Protein AF-A0A9W7LZ46-F1 (afdb_monomer)

Mean predicted aligned error: 5.39 Å

Radius of gyration: 17.68 Å; Cα contacts (8 Å, |Δi|>4): 78; chains: 1; bounding box: 41×28×46 Å

Sequence (109 aa):
MVSLFNDMMHKEIEVYVDDMIAKSQNEGGHIQNLRKLFQRLRKYQLKLNPAKCTFAVTSGKLLGFVASKRGIDIDPDKVKAIQNFPPPQTQKEVRGFLGRLNYISRFIS

Organism: Hibiscus trionum (NCBI:txid183268)

Structure (mmCIF, N/CA/C/O backbone):
data_AF-A0A9W7LZ46-F1
#
_entry.id   AF-A0A9W7LZ46-F1
#
loop_
_atom_site.group_PDB
_atom_site.id
_atom_site.type_symbol
_atom_site.label_atom_id
_atom_site.label_alt_id
_atom_site.label_comp_id
_atom_site.label_asym_id
_atom_site.label_entity_id
_atom_site.label_seq_id
_atom_site.pdbx_PDB_ins_code
_atom_site.Cartn_x
_atom_site.Cartn_y
_atom_site.Cartn_z
_atom_site.occupancy
_atom_site.B_iso_or_equiv
_atom_site.auth_seq_id
_atom_site.auth_comp_id
_atom_site.auth_asym_id
_atom_site.auth_atom_id
_atom_site.pdbx_PDB_model_num
ATOM 1 N N . MET A 1 1 ? -7.179 15.473 1.087 1.00 61.09 1 MET A N 1
ATOM 2 C CA . MET A 1 1 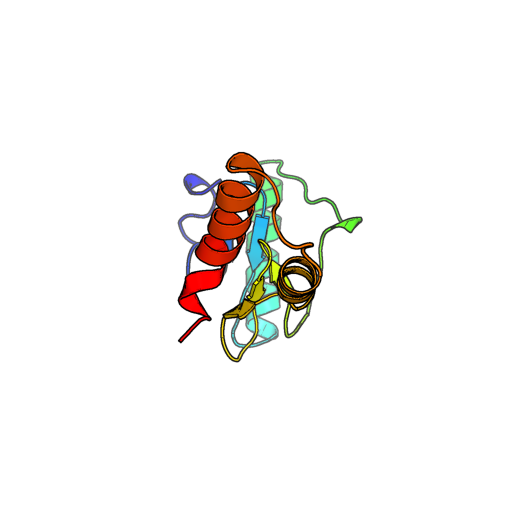? -7.384 14.205 1.825 1.00 61.09 1 MET A CA 1
ATOM 3 C C . MET A 1 1 ? -6.569 14.133 3.117 1.00 61.09 1 MET A C 1
ATOM 5 O O . MET A 1 1 ? -7.154 13.842 4.148 1.00 61.09 1 MET A O 1
ATOM 9 N N . VAL A 1 2 ? -5.276 14.485 3.102 1.00 62.06 2 VAL A N 1
ATOM 10 C CA . VAL A 1 2 ? -4.391 14.487 4.291 1.00 62.06 2 VAL A CA 1
ATOM 11 C C . VAL A 1 2 ? -4.959 15.269 5.491 1.00 62.06 2 VAL A C 1
ATOM 13 O O . VAL A 1 2 ? -4.984 14.752 6.601 1.00 62.06 2 VAL A O 1
ATOM 16 N N . SER A 1 3 ? -5.525 16.463 5.278 1.00 74.50 3 SER A N 1
ATOM 17 C CA . SER A 1 3 ? -6.151 17.256 6.352 1.00 74.50 3 SER A CA 1
ATOM 18 C C . SER A 1 3 ? -7.427 16.636 6.941 1.00 74.50 3 SER A C 1
ATOM 20 O O . SER A 1 3 ? -7.770 16.913 8.085 1.00 74.50 3 SER A O 1
ATOM 22 N N . LEU A 1 4 ? -8.129 15.782 6.185 1.00 81.25 4 LEU A N 1
ATOM 23 C CA . LEU A 1 4 ? -9.404 15.177 6.594 1.00 81.25 4 LEU A CA 1
ATOM 24 C C . LEU A 1 4 ? -9.220 13.999 7.552 1.00 81.25 4 LEU A C 1
ATOM 26 O O . LEU A 1 4 ? -10.145 13.674 8.297 1.00 81.25 4 LEU A O 1
ATOM 30 N N . PHE A 1 5 ? -8.050 13.363 7.511 1.00 85.25 5 PHE A N 1
ATOM 31 C CA . PHE A 1 5 ? -7.736 12.158 8.273 1.00 85.25 5 PHE A CA 1
ATOM 32 C C . PHE A 1 5 ? -6.458 12.294 9.105 1.00 85.25 5 PHE A C 1
ATOM 34 O O . PHE A 1 5 ? -5.893 11.289 9.526 1.00 85.25 5 PHE A O 1
ATOM 41 N N . ASN A 1 6 ? -5.986 13.518 9.342 1.00 85.69 6 ASN A N 1
ATOM 42 C CA . ASN A 1 6 ? -4.712 13.775 10.015 1.00 85.69 6 ASN A CA 1
ATOM 43 C C . ASN A 1 6 ? -4.596 13.082 11.388 1.00 85.69 6 ASN A C 1
ATOM 45 O O . ASN A 1 6 ? -3.527 12.618 11.765 1.00 85.69 6 ASN A O 1
ATOM 49 N N . ASP A 1 7 ? -5.708 12.956 12.116 1.00 89.56 7 ASP A N 1
ATOM 50 C CA . ASP A 1 7 ? -5.783 12.271 13.409 1.00 89.56 7 ASP A CA 1
ATOM 51 C C . ASP A 1 7 ? -5.627 10.741 13.315 1.00 89.56 7 ASP A C 1
ATOM 53 O O . ASP A 1 7 ? -5.173 10.107 14.272 1.00 89.56 7 ASP A O 1
ATOM 57 N N . MET A 1 8 ? -5.972 10.162 12.161 1.00 90.44 8 MET A N 1
ATOM 58 C CA . MET A 1 8 ? -5.953 8.720 11.884 1.00 90.44 8 MET A CA 1
ATOM 59 C C . MET A 1 8 ? -4.726 8.280 11.066 1.00 90.44 8 MET A C 1
ATOM 61 O O . MET A 1 8 ? -4.376 7.095 11.074 1.00 90.44 8 MET A O 1
ATOM 65 N N . MET A 1 9 ? -4.089 9.214 10.353 1.00 89.44 9 MET A N 1
ATOM 66 C CA . MET A 1 9 ? -2.936 8.958 9.488 1.00 89.44 9 MET A CA 1
ATOM 67 C C . MET A 1 9 ? -1.772 8.336 10.260 1.00 89.44 9 MET A C 1
ATOM 69 O O . MET A 1 9 ? -1.518 8.672 11.417 1.00 89.44 9 MET A O 1
ATOM 73 N N . HIS A 1 10 ? -1.078 7.402 9.613 1.00 87.19 10 HIS A N 1
ATOM 74 C CA . HIS A 1 10 ? 0.057 6.633 10.136 1.00 87.19 10 HIS A CA 1
ATOM 75 C C . HIS A 1 10 ? -0.242 5.729 11.345 1.00 87.19 10 HIS A C 1
ATOM 77 O O . HIS A 1 10 ? 0.584 4.888 11.703 1.00 87.19 10 HIS A O 1
ATOM 83 N N . LYS A 1 11 ? -1.435 5.836 11.943 1.00 89.25 11 LYS A N 1
ATOM 84 C CA . LYS A 1 11 ? -1.905 5.001 13.056 1.00 89.25 11 LYS A CA 1
ATOM 85 C C . LYS A 1 11 ? -2.868 3.928 12.562 1.00 89.25 11 LYS A C 1
ATOM 87 O O . LYS A 1 11 ? -2.569 2.739 12.605 1.00 89.25 11 LYS A O 1
ATOM 92 N N . GLU A 1 12 ? -4.023 4.372 12.077 1.00 90.12 12 GLU A N 1
ATOM 93 C CA . GLU A 1 12 ? -5.153 3.526 11.687 1.00 90.12 12 GLU A CA 1
ATOM 94 C C . GLU A 1 12 ? -5.266 3.442 10.163 1.00 90.12 12 GLU A C 1
ATOM 96 O O . GLU A 1 12 ? -5.711 2.424 9.629 1.00 90.12 12 GLU A O 1
ATOM 101 N N . ILE A 1 13 ? -4.846 4.500 9.458 1.00 89.88 13 ILE A N 1
ATOM 102 C CA . ILE A 1 13 ? -4.921 4.571 8.003 1.00 89.88 13 ILE A CA 1
ATOM 103 C C . ILE A 1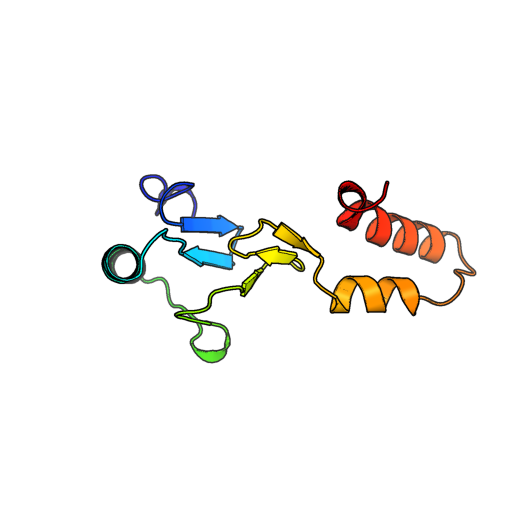 13 ? -3.640 5.118 7.370 1.00 89.88 13 ILE A C 1
ATOM 105 O O . ILE A 1 13 ? -2.925 5.921 7.965 1.00 89.88 13 ILE A O 1
ATOM 109 N N . GLU A 1 14 ? -3.392 4.717 6.131 1.00 87.12 14 GLU A N 1
ATOM 110 C CA . GLU A 1 14 ? -2.435 5.346 5.221 1.00 87.12 14 GLU A CA 1
ATOM 111 C C . GLU A 1 14 ? -3.202 5.860 4.005 1.00 87.12 14 GLU A C 1
ATOM 113 O O . GLU A 1 14 ? -4.091 5.172 3.498 1.00 87.12 14 GLU A O 1
ATOM 118 N N . VAL A 1 15 ? -2.878 7.066 3.544 1.00 87.38 15 VAL A N 1
ATOM 119 C CA . VAL A 1 15 ? -3.564 7.709 2.418 1.00 87.38 15 VAL A CA 1
ATOM 120 C C . VAL A 1 15 ? -2.535 8.204 1.418 1.00 87.38 15 VAL A C 1
ATOM 122 O O . VAL A 1 15 ? -1.596 8.908 1.787 1.00 87.38 15 VAL A O 1
ATOM 125 N N . TYR A 1 16 ? -2.741 7.878 0.148 1.00 85.56 16 TYR A N 1
ATOM 126 C CA . TYR A 1 16 ? -1.953 8.387 -0.962 1.00 85.56 16 TYR A CA 1
ATOM 127 C C . TYR A 1 16 ? -2.874 8.803 -2.105 1.00 85.56 16 TYR A C 1
ATOM 129 O O . TYR A 1 16 ? -3.429 7.962 -2.803 1.00 85.56 16 TYR A O 1
ATOM 137 N N . VAL A 1 17 ? -3.017 10.114 -2.308 1.00 85.88 17 VAL A N 1
ATOM 138 C CA . VAL A 1 17 ? -3.949 10.700 -3.287 1.00 85.88 17 VAL A CA 1
ATOM 139 C C . VAL A 1 17 ? -5.358 10.120 -3.098 1.00 85.88 17 VAL A C 1
ATOM 141 O O . VAL A 1 17 ? -5.995 10.489 -2.114 1.00 85.88 17 VAL A O 1
ATOM 144 N N . ASP A 1 18 ? -5.805 9.212 -3.970 1.00 86.44 18 ASP A N 1
ATOM 145 C CA . ASP A 1 18 ? -7.136 8.587 -3.945 1.00 86.44 18 ASP A CA 1
ATOM 146 C C . ASP A 1 18 ? -7.149 7.192 -3.301 1.00 86.44 18 ASP A C 1
ATOM 148 O O . ASP A 1 18 ? -8.213 6.634 -3.026 1.00 86.44 18 ASP A O 1
ATOM 152 N N . ASP A 1 19 ? -5.971 6.628 -3.047 1.00 86.56 19 ASP A N 1
ATOM 153 C CA . ASP A 1 19 ? -5.797 5.301 -2.481 1.00 86.56 19 ASP A CA 1
ATOM 154 C C . ASP A 1 19 ? -5.700 5.374 -0.951 1.00 86.56 19 ASP A C 1
ATOM 156 O O . ASP A 1 19 ? -4.954 6.177 -0.383 1.00 86.56 19 ASP A O 1
ATOM 160 N N . MET A 1 20 ? -6.443 4.504 -0.264 1.00 88.25 20 MET A N 1
ATOM 161 C CA . MET A 1 20 ? -6.478 4.439 1.198 1.00 88.25 20 MET A CA 1
ATOM 162 C C . MET A 1 20 ? -6.302 3.000 1.684 1.00 88.25 20 MET A C 1
ATOM 164 O O . MET A 1 20 ? -6.976 2.090 1.206 1.00 88.25 20 MET A O 1
ATOM 168 N N . ILE A 1 21 ? -5.456 2.802 2.694 1.00 89.44 21 ILE A N 1
ATOM 169 C CA . ILE A 1 21 ? -5.367 1.554 3.462 1.00 89.44 21 ILE A CA 1
ATOM 170 C C . ILE A 1 21 ? -5.847 1.826 4.878 1.0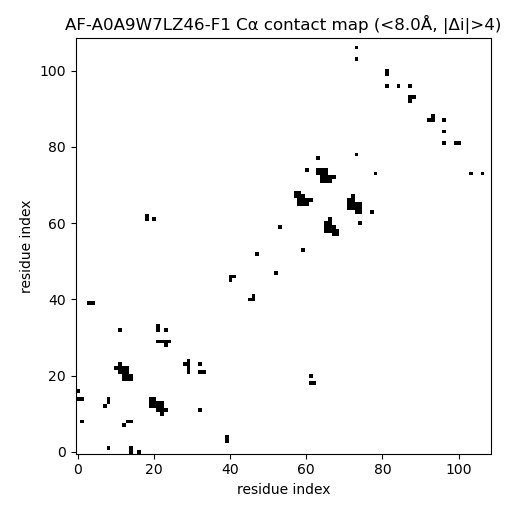0 89.44 21 ILE A C 1
ATOM 172 O O . ILE A 1 21 ? -5.335 2.725 5.534 1.00 89.44 21 ILE A O 1
ATOM 176 N N . ALA A 1 22 ? -6.754 0.993 5.384 1.00 90.94 22 ALA A N 1
ATOM 177 C CA . ALA A 1 22 ? -7.000 0.870 6.816 1.00 90.94 22 ALA A CA 1
ATOM 178 C C . ALA A 1 22 ? -6.225 -0.338 7.356 1.00 90.94 22 ALA A C 1
ATOM 180 O O . ALA A 1 22 ? -6.353 -1.440 6.825 1.00 90.94 22 ALA A O 1
ATOM 181 N N . LYS A 1 23 ? -5.434 -0.152 8.415 1.00 89.38 23 LYS A N 1
ATOM 182 C CA . LYS A 1 23 ? -4.620 -1.209 9.034 1.00 89.38 23 LYS A CA 1
ATOM 183 C C . LYS A 1 23 ? -4.878 -1.286 10.530 1.00 89.38 23 LYS A C 1
ATOM 185 O O . LYS A 1 23 ? -5.194 -0.293 11.182 1.00 89.38 23 LYS A O 1
ATOM 190 N N . SER A 1 24 ? -4.801 -2.483 11.098 1.00 90.44 24 SER A N 1
ATOM 191 C CA . SER A 1 24 ? -4.999 -2.718 12.533 1.00 90.44 24 SER A CA 1
ATOM 192 C C . SER A 1 24 ? -4.313 -4.015 12.952 1.00 90.44 24 SER A C 1
ATOM 194 O O . SER A 1 24 ? -4.123 -4.907 12.130 1.00 90.44 24 SER A O 1
ATOM 196 N N . GLN A 1 25 ? -3.931 -4.124 14.226 1.00 87.25 25 GLN A N 1
ATOM 197 C CA . GLN A 1 25 ? -3.243 -5.315 14.743 1.00 87.25 25 GLN A CA 1
ATOM 198 C C . GLN A 1 25 ? -4.195 -6.486 15.032 1.00 87.25 25 GLN A C 1
ATOM 200 O O . GLN A 1 25 ? -3.793 -7.642 14.933 1.00 87.25 25 GLN A O 1
ATOM 205 N N . ASN A 1 26 ? -5.451 -6.192 15.376 1.00 89.38 26 ASN A N 1
ATOM 206 C CA . ASN A 1 26 ? -6.482 -7.177 15.689 1.00 89.38 26 ASN A CA 1
ATOM 207 C C . ASN A 1 26 ? -7.812 -6.813 15.011 1.00 89.38 26 ASN A C 1
ATOM 209 O O . ASN A 1 26 ? -8.037 -5.662 14.628 1.00 89.38 26 ASN A O 1
ATOM 213 N N . GLU A 1 27 ? -8.691 -7.803 14.869 1.00 87.81 27 GLU A N 1
ATOM 214 C CA . GLU A 1 27 ? -9.962 -7.667 14.149 1.00 87.81 27 GLU A CA 1
ATOM 215 C C . GLU A 1 27 ? -10.944 -6.728 14.857 1.00 87.81 27 GLU A C 1
ATOM 217 O O . GLU A 1 27 ? -11.559 -5.876 14.215 1.00 87.81 27 GLU A O 1
ATOM 222 N N . GLY A 1 28 ? -11.051 -6.821 16.187 1.00 90.50 28 GLY A N 1
ATOM 223 C CA . GLY A 1 28 ? -11.956 -5.972 16.969 1.00 90.50 28 GLY A CA 1
ATOM 224 C C . GLY A 1 28 ? -11.642 -4.481 16.815 1.00 90.50 28 GLY A C 1
ATOM 225 O O . GLY A 1 28 ? -12.533 -3.677 16.535 1.00 90.50 28 GLY A O 1
ATOM 226 N N . GLY A 1 29 ? -10.364 -4.113 16.918 1.00 90.38 29 GLY A N 1
ATOM 227 C CA . GLY A 1 29 ? -9.882 -2.758 16.654 1.00 90.38 29 GLY A CA 1
ATOM 228 C C . GLY A 1 29 ? -10.054 -2.360 15.190 1.00 90.38 29 GLY A C 1
ATOM 229 O O . GLY A 1 29 ? -10.409 -1.217 14.904 1.00 90.38 29 GLY A O 1
ATOM 230 N N . HIS A 1 30 ? -9.901 -3.304 14.256 1.00 92.19 30 HIS A N 1
ATOM 231 C CA . HIS A 1 30 ? -10.118 -3.037 12.836 1.00 92.19 30 HIS A CA 1
ATOM 232 C C . HIS A 1 30 ? -11.553 -2.599 12.533 1.00 92.19 30 HIS A C 1
ATOM 234 O O . HIS A 1 30 ? -11.758 -1.601 11.842 1.00 92.19 30 HIS A O 1
ATOM 240 N N . ILE A 1 31 ? -12.551 -3.272 13.112 1.00 93.75 31 ILE A N 1
ATOM 241 C CA . ILE A 1 31 ? -13.967 -2.903 12.957 1.00 93.75 31 ILE A CA 1
ATOM 242 C C . ILE A 1 31 ? -14.232 -1.494 13.507 1.00 93.75 31 ILE A C 1
ATOM 244 O O . ILE A 1 31 ? -14.954 -0.707 12.888 1.00 93.75 31 ILE A O 1
ATOM 248 N N . GLN A 1 32 ? -13.635 -1.146 14.651 1.00 93.44 32 GLN A N 1
ATOM 249 C CA . GLN A 1 32 ? -13.771 0.193 15.233 1.00 93.44 32 GLN A CA 1
ATOM 250 C C . GLN A 1 32 ? -13.155 1.268 14.328 1.00 93.44 32 GLN A C 1
ATOM 252 O O . GLN A 1 32 ? -13.786 2.296 14.070 1.00 93.44 32 GLN A O 1
ATOM 257 N N . ASN A 1 33 ? -11.966 1.005 13.789 1.00 93.00 33 ASN A N 1
ATOM 258 C CA . ASN A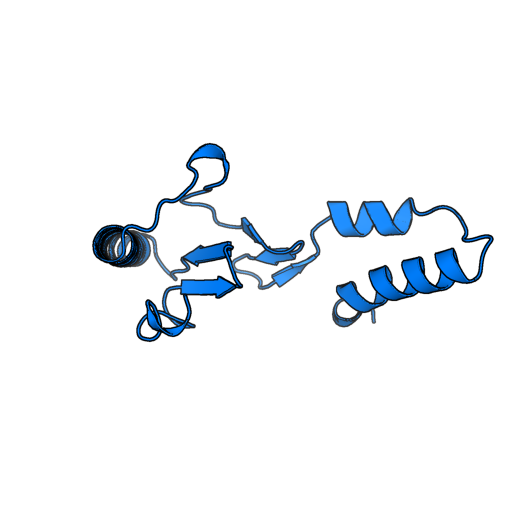 1 33 ? -11.264 1.916 12.888 1.00 93.00 33 ASN A CA 1
ATOM 259 C C . ASN A 1 33 ? -12.021 2.104 11.566 1.00 93.00 33 ASN A C 1
ATOM 261 O O . ASN A 1 33 ? -12.205 3.236 11.117 1.00 93.00 33 ASN A O 1
ATOM 265 N N . LEU A 1 34 ? -12.563 1.026 10.987 1.00 94.44 34 LEU A N 1
ATOM 266 C CA . LEU A 1 34 ? -13.425 1.102 9.802 1.00 94.44 34 LEU A CA 1
ATOM 267 C C . LEU A 1 34 ? -14.694 1.919 10.067 1.00 94.44 34 LEU A C 1
ATOM 269 O O . LEU A 1 34 ? -15.097 2.726 9.229 1.00 94.44 34 LEU A O 1
ATOM 273 N N . ARG A 1 35 ? -15.313 1.776 11.246 1.00 95.12 35 ARG A N 1
ATOM 274 C CA . ARG A 1 35 ? -16.490 2.575 11.616 1.00 95.12 35 ARG A CA 1
ATOM 275 C C . ARG A 1 35 ? -16.164 4.070 11.653 1.00 95.12 35 ARG A C 1
ATOM 277 O O . ARG A 1 35 ? -16.911 4.851 11.059 1.00 95.12 35 ARG A O 1
ATOM 284 N N . LYS A 1 36 ? -15.053 4.459 12.291 1.00 94.00 36 LYS A N 1
ATOM 285 C CA . LYS A 1 36 ? -14.568 5.8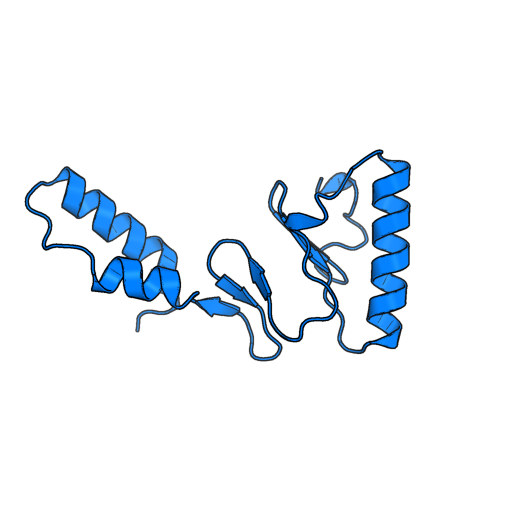52 12.310 1.00 94.00 36 LYS A CA 1
ATOM 286 C C . LYS A 1 36 ? -14.291 6.363 10.894 1.00 94.00 36 LYS A C 1
ATOM 288 O O . LYS A 1 36 ? -14.760 7.441 10.526 1.00 94.00 36 LYS A O 1
ATOM 293 N N . LEU A 1 37 ? -13.592 5.565 10.083 1.00 94.00 37 LEU A N 1
ATOM 294 C CA . LEU A 1 37 ? -13.262 5.891 8.697 1.00 94.00 37 LEU A CA 1
ATOM 295 C C . LEU A 1 37 ? -14.529 6.158 7.873 1.00 94.00 37 LEU A C 1
ATOM 297 O O . LEU A 1 37 ? -14.651 7.213 7.254 1.00 94.00 37 LEU A O 1
ATOM 301 N N . PHE A 1 38 ? -15.511 5.254 7.904 1.00 94.62 38 PHE A N 1
ATOM 302 C CA . PHE A 1 38 ? -16.755 5.423 7.147 1.00 94.62 38 PHE A CA 1
ATOM 303 C C . PHE A 1 38 ? -17.607 6.594 7.642 1.00 94.62 38 PHE A C 1
ATOM 305 O O . PHE A 1 38 ? -18.253 7.263 6.836 1.00 94.62 38 PHE A O 1
ATOM 312 N N . GLN A 1 39 ? -17.613 6.879 8.948 1.00 95.38 39 GLN A N 1
ATOM 313 C CA . GLN A 1 39 ? -18.255 8.087 9.477 1.00 95.38 39 GLN A CA 1
ATOM 314 C C . GLN A 1 39 ? -17.594 9.356 8.926 1.00 95.38 39 GLN A C 1
ATOM 316 O O . GLN A 1 39 ? -18.293 10.277 8.505 1.00 95.38 39 GLN A O 1
ATOM 321 N N . ARG A 1 40 ? -16.259 9.387 8.871 1.00 93.38 40 ARG A N 1
ATOM 322 C CA . ARG A 1 40 ? -15.492 10.509 8.322 1.00 93.38 40 ARG A CA 1
ATOM 323 C C . ARG A 1 40 ? -15.740 10.688 6.824 1.00 93.38 40 ARG A C 1
ATOM 325 O O . ARG A 1 40 ? -16.020 11.803 6.394 1.00 93.38 40 ARG A O 1
ATOM 332 N N . LEU A 1 41 ? -15.726 9.602 6.051 1.00 93.81 41 LEU A N 1
ATOM 333 C CA . LEU A 1 41 ? -16.044 9.628 4.619 1.00 93.81 41 LEU A CA 1
ATOM 334 C C . LEU A 1 41 ? -17.445 10.201 4.368 1.00 93.81 41 LEU A C 1
ATOM 336 O O . LEU A 1 41 ? -17.589 11.116 3.562 1.00 93.81 41 LEU A O 1
ATOM 340 N N . ARG A 1 42 ? -18.457 9.753 5.127 1.00 95.62 42 ARG A N 1
ATOM 341 C CA . ARG A 1 42 ? -19.821 10.304 5.049 1.00 95.62 42 ARG A CA 1
ATOM 342 C C . ARG A 1 42 ? -19.882 11.790 5.402 1.00 95.62 42 ARG A C 1
ATOM 344 O O . ARG A 1 42 ? -20.529 12.542 4.681 1.00 95.62 42 ARG A O 1
ATOM 351 N N . LYS A 1 43 ? -19.193 12.220 6.467 1.00 94.75 43 LYS A N 1
ATOM 352 C CA . LYS A 1 43 ? -19.154 13.629 6.901 1.00 94.75 43 LYS A CA 1
ATOM 353 C C . LYS A 1 43 ? -18.663 14.561 5.790 1.00 94.75 43 LYS A C 1
ATOM 355 O O . LYS A 1 43 ? -19.206 15.646 5.632 1.00 94.75 43 LYS A O 1
ATOM 360 N N . TYR A 1 44 ? -17.658 14.132 5.030 1.00 92.75 44 TYR A N 1
ATOM 361 C CA . TYR A 1 44 ? -17.070 14.915 3.938 1.00 92.75 44 TYR A CA 1
ATOM 362 C C . TYR A 1 44 ? -17.606 14.537 2.550 1.00 92.75 44 TYR A C 1
ATOM 364 O O . TYR A 1 44 ? -17.028 14.945 1.549 1.00 92.75 44 TYR A O 1
ATOM 372 N N . GLN A 1 45 ? -18.696 13.762 2.482 1.00 94.00 45 GLN A N 1
ATOM 373 C CA . GLN A 1 45 ? -19.338 13.318 1.237 1.00 94.00 45 GLN A CA 1
ATOM 374 C C . GLN A 1 45 ? -18.398 12.592 0.254 1.00 94.00 45 GLN A C 1
ATOM 376 O O . GLN A 1 45 ? -18.624 12.580 -0.956 1.00 94.00 45 GLN A O 1
ATOM 381 N N . LEU A 1 46 ? -17.364 11.930 0.777 1.00 92.94 46 LEU A N 1
ATOM 382 C CA . LEU A 1 46 ? -16.461 11.096 -0.008 1.00 92.94 46 LEU A CA 1
ATOM 383 C C . LEU A 1 46 ? -17.088 9.718 -0.227 1.00 92.94 46 LEU A C 1
ATOM 385 O O . LEU A 1 46 ? -17.606 9.094 0.704 1.00 92.94 46 LEU A O 1
ATOM 389 N N . LYS A 1 47 ? -17.020 9.231 -1.467 1.00 91.81 47 LYS A N 1
ATOM 390 C CA . LYS A 1 47 ? -17.563 7.931 -1.865 1.00 91.81 47 LYS A CA 1
ATOM 391 C C . LYS A 1 47 ? -16.432 6.988 -2.245 1.00 91.81 47 LYS A C 1
ATOM 393 O O . LYS A 1 47 ? -15.527 7.362 -2.981 1.00 91.81 47 LYS A O 1
ATOM 398 N N . LEU A 1 48 ? -16.524 5.757 -1.759 1.00 92.94 48 LEU A N 1
ATOM 399 C CA . LEU A 1 48 ? -15.661 4.664 -2.185 1.00 92.94 48 LEU A CA 1
ATOM 400 C C . LEU A 1 48 ? -16.294 3.957 -3.384 1.00 92.94 48 LEU A C 1
ATOM 402 O O . LEU A 1 48 ? -17.519 3.878 -3.469 1.00 92.94 48 LEU A O 1
ATOM 406 N N . ASN A 1 49 ? -15.470 3.424 -4.285 1.00 93.50 49 ASN A N 1
ATOM 407 C CA . ASN A 1 49 ? -15.926 2.533 -5.348 1.00 93.50 49 ASN A CA 1
ATOM 408 C C . ASN A 1 49 ? -15.908 1.084 -4.827 1.00 93.50 49 ASN A C 1
ATOM 410 O O . ASN A 1 49 ? -14.817 0.522 -4.711 1.00 93.50 49 ASN A O 1
ATOM 414 N N . PRO A 1 50 ? -17.067 0.449 -4.558 1.00 91.25 50 PRO A N 1
ATOM 415 C CA . PRO A 1 50 ? -17.106 -0.883 -3.956 1.00 91.25 50 PRO A CA 1
ATOM 416 C C . PRO A 1 50 ? -16.389 -1.948 -4.790 1.00 91.25 50 PRO A C 1
ATOM 418 O O . PRO A 1 50 ? -15.771 -2.837 -4.222 1.00 91.25 50 PRO A O 1
ATOM 421 N N . ALA A 1 51 ? -16.398 -1.823 -6.123 1.00 92.38 51 ALA A N 1
ATOM 422 C CA . ALA A 1 51 ? -15.732 -2.769 -7.020 1.00 92.38 51 ALA A CA 1
ATOM 423 C C . ALA A 1 51 ? -14.196 -2.723 -6.921 1.00 92.38 51 ALA A C 1
ATOM 425 O O . ALA A 1 51 ? -13.524 -3.650 -7.362 1.00 92.38 51 ALA A O 1
ATOM 426 N N . LYS A 1 52 ? -13.638 -1.643 -6.361 1.00 88.62 52 LYS A N 1
ATOM 427 C CA . LYS A 1 52 ? -12.197 -1.476 -6.124 1.00 88.62 52 LYS A CA 1
ATOM 428 C C . LYS A 1 52 ? -11.813 -1.649 -4.653 1.00 88.62 52 LYS A C 1
ATOM 430 O O . LYS A 1 52 ? -10.632 -1.567 -4.329 1.00 88.62 52 LYS A O 1
ATOM 435 N N . CYS A 1 53 ? -12.783 -1.843 -3.760 1.00 91.00 53 CYS A N 1
ATOM 436 C CA . CYS A 1 53 ? -12.518 -1.994 -2.338 1.00 91.00 53 CYS A CA 1
ATOM 437 C C . CYS A 1 53 ? -12.356 -3.464 -1.964 1.00 91.00 53 CYS A C 1
ATOM 439 O O . CYS A 1 53 ? -13.232 -4.286 -2.221 1.00 91.00 53 CYS A O 1
ATOM 441 N N . THR A 1 54 ? -11.272 -3.756 -1.256 1.00 89.31 54 THR A N 1
ATOM 442 C CA . THR A 1 54 ? -11.007 -5.071 -0.676 1.00 89.31 54 THR A CA 1
ATOM 443 C C . THR A 1 54 ? -10.992 -4.937 0.842 1.00 89.31 54 THR A C 1
ATOM 445 O O . THR A 1 54 ? -10.321 -4.057 1.379 1.00 89.31 54 THR A O 1
ATOM 448 N N . PHE A 1 55 ? -11.732 -5.798 1.542 1.00 88.75 55 PHE A N 1
ATOM 449 C CA . PHE A 1 55 ? -11.898 -5.738 2.997 1.00 88.75 55 PHE A CA 1
ATOM 450 C C . PHE A 1 55 ? -11.470 -7.041 3.670 1.00 88.75 55 PHE A C 1
ATOM 452 O O . PHE A 1 55 ? -11.515 -8.099 3.050 1.00 88.75 55 PHE A O 1
ATOM 459 N N . ALA A 1 56 ? -11.097 -6.949 4.952 1.00 86.00 56 ALA A N 1
ATOM 460 C CA . ALA A 1 56 ? -10.777 -8.091 5.815 1.00 86.00 56 ALA A CA 1
ATOM 461 C C . ALA A 1 56 ? -9.706 -9.043 5.243 1.00 86.00 56 ALA A C 1
ATOM 463 O O . ALA A 1 56 ? -9.785 -10.259 5.394 1.00 86.00 56 ALA A O 1
ATOM 464 N N . VAL A 1 57 ? -8.686 -8.481 4.593 1.00 87.81 57 VAL A N 1
ATOM 465 C CA . VAL A 1 57 ? -7.561 -9.242 4.041 1.00 87.81 57 VAL A CA 1
ATOM 466 C C . VAL A 1 57 ? -6.327 -9.156 4.930 1.00 87.81 57 VAL A C 1
ATOM 468 O O . VAL A 1 57 ? -6.064 -8.144 5.576 1.00 87.81 57 VAL A O 1
ATOM 471 N N . THR A 1 58 ? -5.537 -10.228 4.941 1.00 85.56 58 THR A N 1
ATOM 472 C CA . THR A 1 58 ? -4.241 -10.290 5.637 1.00 85.56 58 THR A CA 1
ATOM 473 C C . THR A 1 58 ? -3.102 -9.671 4.826 1.00 85.56 58 THR A C 1
ATOM 475 O O . THR A 1 58 ? -2.064 -9.313 5.394 1.00 85.56 58 THR A O 1
ATOM 478 N N . SER A 1 59 ? -3.300 -9.525 3.514 1.00 86.19 59 SER A N 1
ATOM 479 C CA . SER A 1 59 ? -2.430 -8.804 2.592 1.00 86.19 59 SER A CA 1
ATOM 480 C C . SER A 1 59 ? -3.246 -8.074 1.522 1.00 86.19 59 SER A C 1
ATOM 482 O O . SER A 1 59 ? -4.312 -8.533 1.118 1.00 86.19 59 SER A O 1
ATOM 484 N N . GLY A 1 60 ? -2.754 -6.926 1.059 1.00 83.88 60 GLY A N 1
ATOM 485 C CA . GLY A 1 60 ? -3.446 -6.101 0.070 1.00 83.88 60 GLY A CA 1
ATOM 486 C C . GLY A 1 60 ? -2.484 -5.437 -0.905 1.00 83.88 60 GLY A C 1
ATOM 487 O O . GLY A 1 60 ? -1.391 -5.021 -0.519 1.00 83.88 60 GLY A O 1
ATOM 488 N N . LYS A 1 61 ? -2.896 -5.339 -2.174 1.00 84.62 61 LYS A N 1
ATOM 489 C CA . LYS A 1 61 ? -2.162 -4.595 -3.202 1.00 84.62 61 LYS A CA 1
ATOM 490 C C . LYS A 1 61 ? -2.456 -3.100 -3.072 1.00 84.62 61 LYS A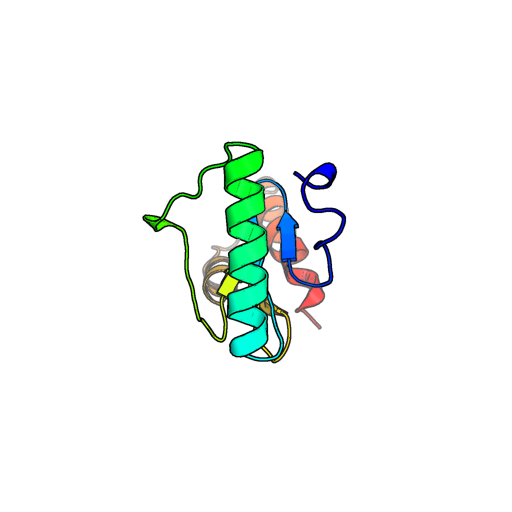 C 1
ATOM 492 O O . LYS A 1 61 ? -3.620 -2.710 -3.044 1.00 84.62 61 LYS A O 1
ATOM 497 N N . LEU A 1 62 ? -1.416 -2.273 -3.037 1.00 81.00 62 LEU A N 1
ATOM 498 C CA . LEU A 1 62 ? -1.516 -0.815 -3.059 1.00 81.00 62 LEU A CA 1
ATOM 499 C C . LEU A 1 62 ? -0.316 -0.222 -3.795 1.00 81.00 62 LEU A C 1
ATOM 501 O O . LEU A 1 62 ? 0.820 -0.589 -3.502 1.00 81.00 62 LEU A O 1
ATOM 505 N N . LEU A 1 63 ? -0.560 0.709 -4.725 1.00 81.81 63 LEU A N 1
ATOM 506 C CA . LEU A 1 63 ? 0.490 1.413 -5.471 1.00 81.81 63 LEU A CA 1
ATOM 507 C C . LEU A 1 63 ? 1.542 0.461 -6.067 1.00 81.81 63 LEU A C 1
ATOM 509 O O . LEU A 1 63 ? 2.725 0.753 -6.034 1.00 81.81 63 LEU A O 1
ATOM 513 N N . GLY A 1 64 ? 1.145 -0.709 -6.575 1.00 81.62 64 GLY A N 1
ATOM 514 C CA . GLY A 1 64 ? 2.091 -1.682 -7.143 1.00 81.62 64 GLY A CA 1
ATOM 515 C C . GLY A 1 64 ? 2.969 -2.429 -6.128 1.00 81.62 64 GLY A C 1
ATOM 516 O O . GLY A 1 64 ? 3.920 -3.092 -6.538 1.00 81.62 64 GLY A O 1
ATOM 517 N N . PHE A 1 65 ? 2.642 -2.358 -4.838 1.00 85.31 65 PHE A N 1
ATOM 518 C CA . PHE A 1 65 ? 3.253 -3.135 -3.761 1.00 85.31 65 PHE A CA 1
ATOM 519 C C . PHE A 1 65 ? 2.208 -4.003 -3.061 1.00 85.31 65 PHE A C 1
ATOM 521 O O . PHE A 1 65 ? 1.009 -3.737 -3.132 1.00 85.31 65 PHE A O 1
ATOM 528 N N . VAL A 1 66 ? 2.665 -5.028 -2.350 1.00 87.38 66 VAL A N 1
ATOM 529 C CA . VAL A 1 66 ? 1.838 -5.878 -1.493 1.00 87.38 66 VAL A CA 1
ATOM 530 C C . VAL A 1 66 ? 2.157 -5.547 -0.041 1.00 87.38 66 VAL A C 1
ATOM 532 O O . VAL A 1 66 ? 3.247 -5.826 0.446 1.00 87.38 66 VAL A O 1
ATOM 535 N N . ALA A 1 67 ? 1.203 -4.962 0.676 1.00 85.38 67 ALA A N 1
ATOM 536 C CA . ALA A 1 67 ? 1.318 -4.745 2.112 1.00 85.38 67 ALA A CA 1
ATOM 537 C C . ALA A 1 67 ? 0.801 -5.980 2.861 1.00 85.38 67 ALA A C 1
ATOM 539 O O . ALA A 1 67 ? -0.305 -6.451 2.595 1.00 85.38 67 ALA A O 1
ATOM 540 N N . SER A 1 68 ? 1.582 -6.503 3.804 1.00 86.94 68 SER A N 1
ATOM 541 C CA . SER A 1 68 ? 1.215 -7.650 4.641 1.00 86.94 68 SER A CA 1
ATOM 542 C C . SER A 1 68 ? 1.747 -7.495 6.068 1.00 86.94 68 SER A C 1
ATOM 544 O O . SER A 1 68 ? 2.505 -6.573 6.369 1.00 86.94 68 SER A O 1
ATOM 546 N N . LYS A 1 69 ? 1.420 -8.449 6.953 1.00 82.56 69 LYS A N 1
ATOM 547 C CA . LYS A 1 69 ? 2.015 -8.519 8.302 1.00 82.56 69 LYS A CA 1
ATOM 548 C C . LYS A 1 69 ? 3.549 -8.606 8.302 1.00 82.56 69 LYS A C 1
ATOM 550 O O . LYS A 1 69 ? 4.158 -8.226 9.292 1.00 82.56 69 LYS A O 1
ATOM 555 N N . ARG A 1 70 ? 4.169 -9.109 7.226 1.00 85.38 70 ARG A N 1
ATOM 556 C CA . ARG A 1 70 ? 5.636 -9.240 7.109 1.00 85.38 70 ARG A CA 1
ATOM 557 C C . ARG A 1 70 ? 6.318 -7.949 6.649 1.00 85.38 70 ARG A C 1
ATOM 559 O O . ARG A 1 70 ? 7.539 -7.888 6.639 1.00 85.38 70 ARG A O 1
ATOM 566 N N . GLY A 1 71 ? 5.539 -6.940 6.266 1.00 84.06 71 GLY A N 1
ATOM 567 C CA . GLY A 1 71 ? 6.030 -5.699 5.682 1.00 84.06 71 GLY A CA 1
ATOM 568 C C . GLY A 1 71 ? 5.487 -5.468 4.274 1.00 84.06 71 GLY A C 1
ATOM 569 O O . GLY A 1 71 ? 4.436 -5.997 3.897 1.00 84.06 71 GLY A O 1
ATOM 570 N N . ILE A 1 72 ? 6.204 -4.634 3.525 1.00 87.50 72 ILE A N 1
ATOM 571 C CA . ILE A 1 72 ? 5.880 -4.253 2.149 1.00 87.50 72 ILE A CA 1
ATOM 572 C C . ILE A 1 72 ? 6.734 -5.098 1.213 1.00 87.50 72 ILE A C 1
ATOM 574 O O . ILE A 1 72 ? 7.958 -5.055 1.298 1.00 87.50 72 ILE A O 1
ATOM 578 N N . ASP A 1 73 ? 6.078 -5.821 0.320 1.00 88.88 73 ASP A N 1
ATOM 579 C CA . ASP A 1 73 ? 6.705 -6.620 -0.724 1.00 88.88 73 ASP A CA 1
ATOM 580 C C . ASP A 1 73 ? 6.376 -6.042 -2.108 1.00 88.88 73 ASP A C 1
ATOM 582 O O . ASP A 1 73 ? 5.458 -5.227 -2.265 1.00 88.88 73 ASP A O 1
ATOM 586 N N . ILE A 1 74 ? 7.125 -6.443 -3.126 1.00 89.00 74 ILE A N 1
ATOM 587 C CA . ILE A 1 74 ? 6.852 -6.061 -4.507 1.00 89.00 74 ILE A CA 1
ATOM 588 C C . ILE A 1 74 ? 5.691 -6.881 -5.075 1.00 89.00 74 ILE A C 1
ATOM 590 O O . ILE A 1 74 ? 5.589 -8.083 -4.846 1.00 89.00 74 ILE A O 1
ATOM 594 N N . A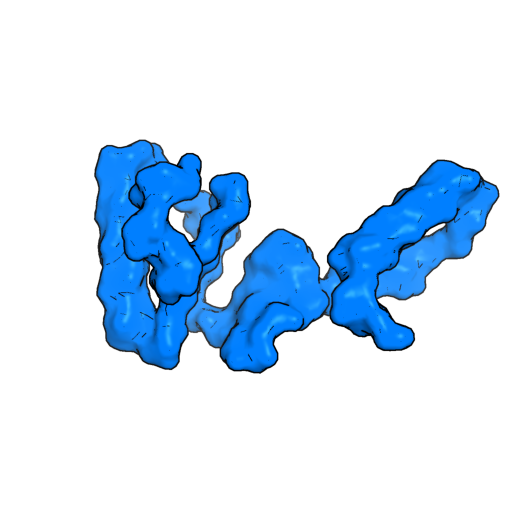SP A 1 75 ? 4.806 -6.244 -5.848 1.00 88.75 75 ASP A N 1
ATOM 595 C CA . ASP A 1 75 ? 3.795 -6.991 -6.596 1.00 88.75 75 ASP A CA 1
ATOM 596 C C . ASP A 1 75 ? 4.485 -7.899 -7.637 1.00 88.75 75 ASP A C 1
ATOM 598 O O . ASP A 1 75 ? 5.182 -7.382 -8.521 1.00 88.75 75 ASP A O 1
ATOM 602 N N . PRO A 1 76 ? 4.284 -9.233 -7.592 1.00 88.06 76 PRO A N 1
ATOM 603 C CA . PRO A 1 76 ? 4.862 -10.156 -8.566 1.00 88.06 76 PRO A CA 1
ATOM 604 C C . PRO A 1 76 ? 4.556 -9.780 -10.019 1.00 88.06 76 PRO A C 1
ATOM 606 O O . PRO A 1 76 ? 5.362 -10.052 -10.907 1.00 88.06 76 PRO A O 1
ATOM 609 N N . ASP A 1 77 ? 3.429 -9.115 -10.278 1.00 88.88 77 ASP A N 1
ATOM 610 C CA . ASP A 1 77 ? 3.066 -8.671 -11.625 1.00 88.88 77 ASP A CA 1
ATOM 611 C C . ASP A 1 77 ? 3.994 -7.552 -12.131 1.00 88.88 77 ASP A C 1
ATOM 613 O O . ASP A 1 77 ? 4.318 -7.500 -13.320 1.00 88.88 77 ASP A O 1
ATOM 617 N N . LYS A 1 78 ? 4.501 -6.690 -11.236 1.00 87.19 78 LYS A N 1
ATOM 618 C CA . LYS A 1 78 ? 5.510 -5.672 -11.576 1.00 87.19 78 LYS A CA 1
ATOM 619 C C . LYS A 1 78 ? 6.863 -6.308 -11.873 1.00 87.19 78 LYS A C 1
ATOM 621 O O . LYS A 1 78 ? 7.522 -5.887 -12.822 1.00 87.19 78 LYS A O 1
ATOM 626 N N . VAL A 1 79 ? 7.242 -7.338 -11.113 1.00 89.88 79 VAL A N 1
ATOM 627 C CA . VAL A 1 79 ? 8.469 -8.112 -11.364 1.00 89.88 79 VAL A CA 1
ATOM 628 C C . VAL A 1 79 ? 8.395 -8.792 -12.728 1.00 89.88 79 VAL A C 1
ATOM 630 O O . VAL A 1 79 ? 9.282 -8.597 -13.558 1.00 89.88 79 VAL A O 1
ATOM 633 N N . LYS A 1 80 ? 7.299 -9.505 -13.010 1.00 91.69 80 LYS A N 1
ATOM 634 C CA . LYS A 1 80 ? 7.071 -10.159 -14.307 1.00 91.69 80 LYS A CA 1
ATOM 635 C C . LYS A 1 80 ? 7.116 -9.169 -15.469 1.00 91.69 80 LYS A C 1
ATOM 637 O O . LYS A 1 80 ? 7.696 -9.471 -16.504 1.00 91.69 80 LYS A O 1
ATOM 642 N N . ALA A 1 81 ? 6.547 -7.973 -15.308 1.00 90.12 81 ALA A N 1
ATOM 643 C CA . ALA A 1 81 ? 6.572 -6.945 -16.348 1.00 90.12 81 ALA A CA 1
ATOM 644 C C . ALA A 1 81 ? 7.986 -6.418 -16.666 1.00 90.12 81 ALA A C 1
ATOM 646 O O . ALA A 1 81 ? 8.215 -5.937 -17.775 1.00 90.12 81 ALA A O 1
ATOM 647 N N . ILE A 1 82 ? 8.917 -6.479 -15.707 1.00 91.06 82 ILE A N 1
ATOM 648 C CA . ILE A 1 82 ? 10.331 -6.132 -15.913 1.00 91.06 82 ILE A CA 1
ATOM 649 C C . ILE A 1 82 ? 11.083 -7.317 -16.525 1.00 91.06 82 ILE A C 1
ATOM 651 O O . ILE A 1 82 ? 11.825 -7.122 -17.480 1.00 91.06 82 ILE A O 1
ATOM 655 N N . GLN A 1 83 ? 10.855 -8.535 -16.027 1.00 91.00 83 GLN A N 1
ATOM 656 C CA . GLN A 1 83 ? 11.482 -9.757 -16.550 1.00 91.00 83 GLN A CA 1
ATOM 657 C C . GLN A 1 83 ? 11.111 -10.029 -18.012 1.00 91.00 83 GLN A C 1
ATOM 659 O O . GLN A 1 83 ? 11.959 -10.426 -18.801 1.00 91.00 83 GLN A O 1
ATOM 664 N N . ASN A 1 84 ? 9.856 -9.769 -18.379 1.00 93.69 84 ASN A N 1
ATOM 665 C CA . ASN A 1 84 ? 9.354 -9.940 -19.741 1.00 93.69 84 ASN A CA 1
ATOM 666 C C . ASN A 1 84 ? 9.596 -8.705 -20.623 1.00 93.69 84 ASN A C 1
ATOM 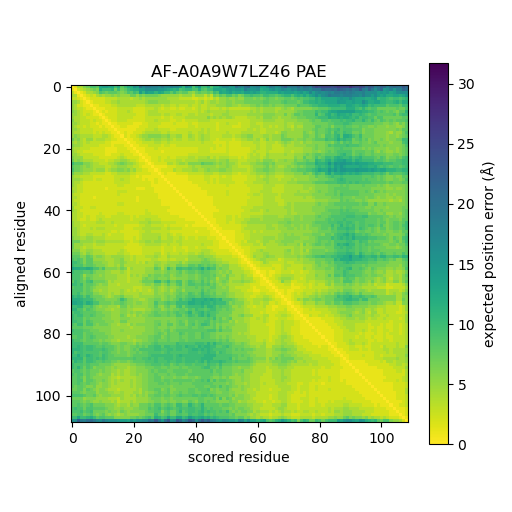668 O O . ASN A 1 84 ? 9.082 -8.644 -21.741 1.00 93.69 84 ASN A O 1
ATOM 672 N N . PHE A 1 85 ? 10.308 -7.688 -20.127 1.00 91.06 85 PHE A N 1
ATOM 673 C CA . PHE A 1 85 ? 10.609 -6.508 -20.925 1.00 91.06 85 PHE A CA 1
ATOM 674 C C . PHE A 1 85 ? 11.614 -6.883 -22.026 1.00 91.06 85 PHE A C 1
ATOM 676 O O . PHE A 1 85 ? 12.680 -7.414 -21.710 1.00 91.06 85 PHE A O 1
ATOM 683 N N . PRO A 1 86 ? 11.307 -6.627 -23.310 1.00 93.38 86 PRO A N 1
ATOM 684 C CA . PRO A 1 86 ? 12.218 -6.966 -24.394 1.00 93.38 86 PRO A CA 1
ATOM 685 C C . PRO A 1 86 ? 13.509 -6.137 -24.297 1.00 93.38 86 PRO A C 1
ATOM 687 O O . PRO A 1 86 ? 13.475 -5.019 -23.772 1.00 93.38 86 PRO A O 1
ATOM 690 N N . PRO A 1 87 ? 14.643 -6.634 -24.825 1.00 94.81 87 PRO A N 1
ATOM 691 C CA . PRO A 1 87 ? 15.881 -5.867 -24.864 1.00 94.81 87 PRO A CA 1
ATOM 692 C C . PRO A 1 87 ? 15.655 -4.492 -25.520 1.00 94.81 87 PRO A C 1
ATOM 694 O O . PRO A 1 87 ? 15.202 -4.445 -26.667 1.00 94.81 87 PRO A O 1
ATOM 697 N N . PRO A 1 88 ? 15.927 -3.378 -24.814 1.00 95.25 88 PRO A N 1
ATOM 698 C CA . PRO A 1 88 ? 15.680 -2.045 -25.345 1.00 95.25 88 PRO A CA 1
ATOM 699 C C . PRO A 1 88 ? 16.613 -1.766 -26.526 1.00 95.25 88 PRO A C 1
ATOM 701 O O . PRO A 1 88 ? 17.825 -1.945 -26.428 1.00 95.25 88 PRO A O 1
ATOM 704 N N . GLN A 1 89 ? 16.047 -1.291 -27.631 1.00 96.88 89 GLN A N 1
ATOM 705 C CA . GLN A 1 89 ? 16.764 -0.969 -28.867 1.00 96.88 89 GLN A CA 1
ATOM 706 C C . GLN A 1 89 ? 17.002 0.535 -29.025 1.00 96.88 89 GLN A C 1
ATOM 708 O O . GLN A 1 89 ? 17.856 0.955 -29.804 1.00 96.88 89 GLN A O 1
ATOM 713 N N . THR A 1 90 ? 16.271 1.365 -28.276 1.00 97.56 90 THR A N 1
ATOM 714 C CA . THR A 1 90 ? 16.385 2.827 -28.350 1.00 97.56 90 THR A CA 1
ATOM 715 C C . THR A 1 90 ? 16.776 3.454 -27.016 1.00 97.56 90 THR A C 1
ATOM 717 O O . THR A 1 90 ? 16.447 2.960 -25.938 1.00 97.56 90 THR A O 1
ATOM 720 N N . GLN A 1 91 ? 17.407 4.631 -27.061 1.00 96.75 91 GLN A N 1
ATOM 721 C CA . GLN A 1 91 ? 17.746 5.392 -25.850 1.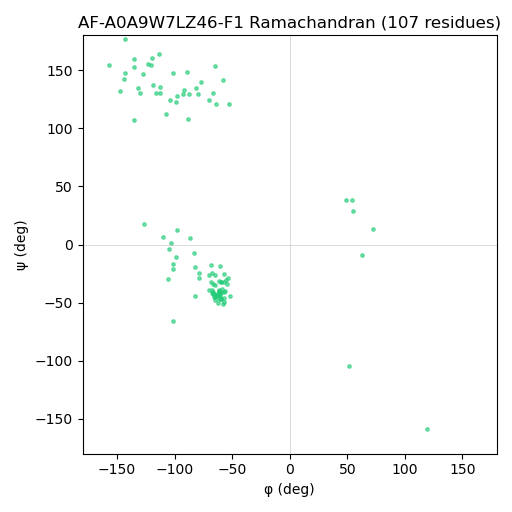00 96.75 91 GLN A CA 1
ATOM 722 C C . GLN A 1 91 ? 16.505 5.712 -24.991 1.00 96.75 91 GLN A C 1
ATOM 724 O O . GLN A 1 91 ? 16.579 5.783 -23.763 1.00 96.75 91 GLN A O 1
ATOM 729 N N . LYS A 1 92 ? 15.343 5.912 -25.627 1.00 96.19 92 LYS A N 1
ATOM 730 C CA . LYS A 1 92 ? 14.071 6.144 -24.932 1.00 96.19 92 LYS A CA 1
ATOM 731 C C . LYS A 1 92 ? 13.623 4.900 -24.165 1.00 96.19 92 LYS A C 1
ATOM 733 O O . LYS A 1 92 ? 13.199 5.029 -23.019 1.00 96.19 92 LYS A O 1
ATOM 738 N N . GLU A 1 93 ? 13.745 3.722 -24.766 1.00 95.38 93 GLU A N 1
ATOM 739 C CA . GLU A 1 93 ? 13.424 2.451 -24.112 1.00 95.38 93 GLU A CA 1
ATOM 740 C C . GLU A 1 93 ? 14.380 2.147 -22.964 1.00 95.38 93 GLU A C 1
ATOM 742 O O . GLU A 1 93 ? 13.915 1.763 -21.895 1.00 95.38 93 GLU A O 1
ATOM 747 N N . VAL A 1 94 ? 15.680 2.419 -23.129 1.00 95.81 94 VAL A N 1
ATOM 748 C CA . VAL A 1 94 ? 16.665 2.298 -22.042 1.00 95.81 94 VAL A CA 1
ATOM 749 C C . VAL A 1 94 ? 16.263 3.172 -20.852 1.00 95.81 94 VAL A C 1
ATOM 751 O O . VAL A 1 94 ? 16.178 2.682 -19.728 1.00 95.81 94 VAL A O 1
ATOM 754 N N . ARG A 1 95 ? 15.936 4.452 -21.083 1.00 95.81 95 ARG A N 1
ATOM 755 C CA . ARG A 1 95 ? 15.451 5.346 -20.014 1.00 95.81 95 ARG A CA 1
ATOM 756 C C . ARG A 1 95 ? 14.167 4.829 -19.361 1.00 95.81 95 ARG A C 1
ATOM 758 O O . ARG A 1 95 ? 14.041 4.883 -18.141 1.00 95.81 95 ARG A O 1
ATOM 765 N N . GLY A 1 96 ? 13.228 4.316 -20.156 1.00 93.69 96 GLY A N 1
ATOM 766 C CA . GLY A 1 96 ? 11.984 3.732 -19.652 1.00 93.69 96 GLY A CA 1
ATOM 767 C C . GLY A 1 96 ? 12.219 2.494 -18.783 1.00 93.69 96 GLY A C 1
ATOM 768 O O . GLY A 1 96 ? 11.604 2.364 -17.726 1.00 93.69 96 GLY A O 1
ATOM 769 N N . PHE A 1 97 ? 13.131 1.616 -19.196 1.00 93.88 97 PHE A N 1
ATOM 770 C CA . PHE A 1 97 ? 13.521 0.426 -18.446 1.00 93.88 97 PHE A CA 1
ATOM 771 C C . PHE A 1 97 ? 14.204 0.790 -17.123 1.00 93.88 97 PHE A C 1
ATOM 773 O O . PHE A 1 97 ? 13.780 0.322 -16.067 1.00 93.88 97 PHE A O 1
ATOM 780 N N . LEU A 1 98 ? 15.175 1.709 -17.153 1.00 93.81 98 LEU A N 1
ATOM 781 C CA . LEU A 1 98 ? 15.830 2.221 -15.945 1.00 93.81 98 LEU A CA 1
ATOM 782 C C . LEU A 1 98 ? 14.834 2.876 -14.982 1.00 93.81 98 LEU A C 1
ATOM 784 O O . LEU A 1 98 ? 14.930 2.677 -13.776 1.00 93.81 98 LEU A O 1
ATOM 788 N N . GLY A 1 99 ? 13.832 3.599 -15.491 1.00 93.50 99 GLY A N 1
ATOM 789 C CA . GLY A 1 99 ? 12.756 4.150 -14.663 1.00 93.50 99 GLY A CA 1
ATOM 790 C C . GLY A 1 99 ? 11.952 3.071 -13.927 1.00 93.50 99 GLY A C 1
ATOM 791 O O . GLY A 1 99 ? 11.642 3.232 -12.747 1.00 93.50 99 GLY A O 1
ATOM 792 N N . ARG A 1 100 ? 11.656 1.944 -14.592 1.00 91.62 100 ARG A N 1
ATOM 793 C CA . ARG A 1 100 ? 10.967 0.796 -13.973 1.00 91.62 100 ARG A CA 1
ATOM 794 C C . ARG A 1 100 ? 11.832 0.108 -12.918 1.00 91.62 100 ARG A C 1
ATOM 796 O O . ARG A 1 100 ? 11.305 -0.254 -11.873 1.00 91.62 100 ARG A O 1
ATOM 803 N N . LEU A 1 101 ? 13.136 -0.033 -13.164 1.00 92.50 101 LEU A N 1
ATOM 804 C CA . LEU A 1 101 ? 14.079 -0.570 -12.176 1.00 92.50 101 LEU A CA 1
ATOM 805 C C . LEU A 1 101 ? 14.220 0.354 -10.966 1.00 92.50 101 LEU A C 1
ATOM 807 O O . LEU A 1 101 ? 14.125 -0.102 -9.832 1.00 92.50 101 LEU A O 1
ATOM 811 N N . ASN A 1 102 ? 14.354 1.660 -11.194 1.00 92.69 102 ASN A N 1
ATOM 812 C CA . ASN A 1 102 ? 14.443 2.649 -10.120 1.00 92.69 102 ASN A CA 1
ATOM 813 C C . ASN A 1 102 ? 13.206 2.650 -9.221 1.00 92.69 102 ASN A C 1
ATOM 815 O O . ASN A 1 102 ? 13.327 2.875 -8.021 1.00 92.69 102 ASN A O 1
ATOM 819 N N . TYR A 1 103 ? 12.025 2.357 -9.767 1.00 90.25 103 TYR A N 1
ATOM 820 C CA . TYR A 1 103 ? 10.804 2.227 -8.973 1.00 90.25 103 TYR A CA 1
ATOM 821 C C . TYR A 1 103 ? 10.882 1.101 -7.925 1.00 90.25 103 TYR A C 1
ATOM 823 O O . TYR A 1 103 ? 10.284 1.205 -6.851 1.00 90.25 103 TYR A O 1
ATOM 831 N N . ILE A 1 104 ? 11.635 0.039 -8.225 1.00 90.38 104 ILE A N 1
ATOM 832 C CA . ILE A 1 104 ? 11.758 -1.166 -7.397 1.00 90.38 104 ILE A CA 1
ATOM 833 C C . ILE A 1 104 ? 13.139 -1.311 -6.746 1.00 90.38 104 ILE A C 1
ATOM 835 O O . ILE A 1 104 ? 13.401 -2.321 -6.100 1.00 90.38 104 ILE A O 1
ATOM 839 N N . SER A 1 105 ? 14.008 -0.308 -6.887 1.00 90.25 105 SER A N 1
ATOM 840 C CA . SER A 1 105 ? 15.428 -0.366 -6.508 1.00 90.25 105 SER A CA 1
ATOM 841 C C . SER A 1 105 ? 15.662 -0.763 -5.054 1.00 90.25 105 SER A C 1
ATOM 843 O O . SER A 1 105 ? 16.631 -1.448 -4.763 1.00 90.25 105 SER A O 1
ATOM 845 N N . ARG A 1 106 ? 14.738 -0.421 -4.147 1.00 89.44 106 ARG A N 1
ATOM 846 C CA . ARG A 1 106 ? 14.801 -0.811 -2.727 1.00 89.44 106 ARG A CA 1
ATOM 847 C C . ARG A 1 106 ? 14.802 -2.330 -2.481 1.00 89.44 106 ARG A C 1
ATOM 849 O O . ARG A 1 106 ? 15.107 -2.748 -1.373 1.00 89.44 106 ARG A O 1
ATOM 856 N N . PHE A 1 107 ? 14.377 -3.126 -3.465 1.00 87.81 107 PHE A N 1
ATOM 857 C CA . PHE A 1 107 ? 14.302 -4.592 -3.399 1.00 87.81 107 PHE A CA 1
ATOM 858 C C . PHE A 1 107 ? 15.440 -5.276 -4.168 1.00 87.81 107 PHE A C 1
ATOM 860 O O . PHE A 1 107 ? 15.474 -6.501 -4.249 1.00 87.81 107 PHE A O 1
ATOM 867 N N . ILE A 1 108 ? 16.347 -4.498 -4.762 1.00 85.75 108 ILE A N 1
ATOM 868 C CA . ILE A 1 108 ? 17.501 -4.985 -5.514 1.00 85.75 108 ILE A CA 1
ATOM 869 C C . ILE A 1 108 ? 18.726 -4.799 -4.613 1.00 85.75 108 ILE A C 1
ATOM 871 O O . ILE A 1 108 ? 18.951 -3.699 -4.111 1.00 85.75 108 ILE A O 1
ATOM 875 N N . SER A 1 109 ? 19.463 -5.885 -4.360 1.00 73.88 109 SER A N 1
ATOM 876 C CA . SER A 1 109 ? 20.730 -5.889 -3.607 1.00 73.88 109 SER A CA 1
ATOM 877 C C . SER A 1 109 ? 21.923 -5.895 -4.548 1.00 73.88 109 SER A C 1
ATOM 879 O O . SER A 1 109 ? 21.824 -6.581 -5.591 1.00 73.88 109 SER A O 1
#

Nearest PDB structures (foldseek):
  7o0h-assembly1_A  TM=9.492E-01  e=3.494E-04  White-tufted-ear marmoset simian foamy virus
  7o0g-assembly1_A  TM=8.526E-01  e=2.389E-04  White-tufted-ear marmoset simian foamy virus
  7o24-assembly1_A  TM=9.096E-01  e=6.580E-04  White-tufted-ear marmoset simian foamy virus
  4mh8-assembly1_A  TM=8.334E-01  e=1.597E-03  Moloney murine leukemia virus isolate Shinnick
  8wut-assembly1_E  TM=8.380E-01  e=8.825E-03  Moloney murine leukemia virus

pLDDT: mean 89.31, std 5.75, range [61.09, 97.56]

InterPro domains:
  IPR000477 Reverse transcriptase domain [PF00078] (4-65)
  IPR000477 Reverse transcriptase domain [PS50878] (1-67)
  IPR043128 Reverse transcriptase/Diguanylate cyclase domain [G3DSA:3.30.70.270] (1-73)
  IPR043128 Reverse transcriptase/Diguanylate cyclase domain [G3DSA:3.30.70.270] (77-109)
  IPR043502 DNA/RNA polymerase superfamily [SSF56672] (3-108)

Secondary structure (DSSP, 8-state):
-GGGSTTTBTTTEEEETTEEEE--SSHHHHHHHHHHHHHHHHHTT----GGG---S-SEEEETTEEEETTEEEE-HHHHHHHHTPPPP-SHHHHHHHHHHHHHHGGG--

Solvent-accessible surface area (backbone atoms only — not comparable to full-atom values): 6891 Å² total; per-residue (Å²): 105,69,84,81,39,58,92,38,48,86,70,42,27,47,78,54,91,92,48,74,46,78,53,64,96,47,69,73,61,33,56,54,50,52,51,53,49,53,52,52,30,57,76,72,71,53,80,82,61,71,94,78,60,83,75,98,64,76,57,46,80,54,96,72,25,30,44,37,90,91,44,80,42,75,30,67,69,59,52,49,57,58,73,70,49,72,87,64,89,45,77,67,45,46,53,52,52,51,53,57,49,61,75,49,43,94,79,61,132

Foldseek 3Di:
DCVLCVVCDPPQWDDDPPDIDGDDPDDVVSVVSVVVVVVSCVVVVHDDDPVPDDPDDQWDDDPQWIQHPVGIHGNVVLVVCLVPQPDDPDPVSVVVSVVSCVVVVVVPD